Protein AF-A0A3A0FM62-F1 (afdb_monomer)

Foldseek 3Di:
DVVVVVVVVVQLVLLLVLLQVLLVVVCVVVVNPSDPVLSVVSSVQSSVQLVVLVVVVNPDPVSSVNSSVSSNVRSNVVSVVVVVVVVPDDPPDPPDDDDD

Sequence (100 aa):
MLFDAIFLTLFVTGWALCGLAPWLALSVWTRGAAGLHYLPLAVFTGVVGGLAVPILGREDATGIWLSFIVAVAAPTLLLAARRFSLGGLPHAGVRGKPTE

Solvent-accessible surface area (backbone atoms only — not comparable to full-atom values): 5314 Å² total; per-residue (Å²): 109,71,68,57,53,54,54,51,51,52,50,49,48,51,15,29,54,37,4,40,46,47,52,50,54,46,18,63,75,51,74,60,71,59,50,77,80,49,50,65,54,19,24,50,36,0,34,53,34,21,52,46,33,52,75,71,69,35,80,51,79,64,24,56,56,48,15,51,50,33,1,33,47,42,20,39,50,51,54,49,53,48,52,57,61,61,72,66,58,72,83,75,66,89,65,75,85,77,88,131

Radius of gyration: 18.82 Å; Cα contacts (8 Å, |Δi|>4): 92; chains: 1; bounding box: 58×25×55 Å

Mean predicted aligned error: 8.63 Å

Structure (mmCIF, N/CA/C/O backbone):
data_AF-A0A3A0FM62-F1
#
_entry.id   AF-A0A3A0FM62-F1
#
loop_
_atom_site.group_PDB
_atom_site.id
_atom_site.type_symbol
_atom_site.label_atom_id
_atom_site.label_alt_id
_atom_site.label_comp_id
_atom_site.label_asym_id
_atom_site.label_entity_id
_atom_site.label_seq_id
_atom_site.pdbx_PDB_ins_code
_atom_site.Cartn_x
_atom_site.Cartn_y
_atom_site.Cartn_z
_atom_site.occupancy
_atom_site.B_iso_or_equiv
_atom_site.auth_seq_id
_atom_site.auth_comp_id
_atom_site.auth_asym_id
_atom_site.auth_atom_id
_atom_site.pdbx_PDB_model_num
ATOM 1 N N . MET A 1 1 ? 17.657 -8.446 -13.796 1.00 77.62 1 MET A N 1
ATOM 2 C CA . MET A 1 1 ? 17.166 -9.395 -12.772 1.00 77.62 1 MET A CA 1
ATOM 3 C C . MET A 1 1 ? 17.239 -8.816 -11.363 1.00 77.62 1 MET A C 1
ATOM 5 O O . MET A 1 1 ? 16.191 -8.508 -10.818 1.00 77.62 1 MET A O 1
ATOM 9 N N . LEU A 1 2 ? 18.426 -8.621 -10.763 1.00 93.62 2 LEU A N 1
ATOM 10 C CA . LEU A 1 2 ? 18.517 -8.068 -9.395 1.00 93.62 2 LEU A CA 1
ATOM 11 C C . LEU A 1 2 ? 17.991 -6.626 -9.305 1.00 93.62 2 LEU A C 1
ATOM 13 O O . LEU A 1 2 ? 17.238 -6.303 -8.394 1.00 93.62 2 LEU A O 1
ATOM 17 N N . PHE A 1 3 ? 18.359 -5.782 -10.270 1.00 93.75 3 PHE A N 1
ATOM 18 C CA . PHE A 1 3 ? 17.886 -4.399 -10.353 1.00 93.75 3 PHE A CA 1
ATOM 19 C C . PHE A 1 3 ? 16.351 -4.312 -10.400 1.00 93.75 3 PHE A C 1
ATOM 21 O O . PHE A 1 3 ? 15.750 -3.605 -9.595 1.00 93.75 3 PHE A O 1
ATOM 28 N N . ASP A 1 4 ? 15.720 -5.106 -11.267 1.00 92.06 4 ASP A N 1
ATOM 29 C CA . ASP A 1 4 ? 14.260 -5.131 -11.431 1.00 92.06 4 ASP A CA 1
ATOM 30 C C . ASP A 1 4 ? 13.557 -5.578 -10.143 1.00 92.06 4 ASP A C 1
ATOM 32 O O . ASP A 1 4 ? 12.565 -4.985 -9.727 1.00 92.06 4 ASP A O 1
ATOM 36 N N . ALA A 1 5 ? 14.113 -6.587 -9.463 1.00 92.94 5 ALA A N 1
ATOM 37 C CA . ALA A 1 5 ? 13.595 -7.063 -8.186 1.00 92.94 5 ALA A CA 1
ATOM 38 C C . ALA A 1 5 ? 13.684 -5.990 -7.085 1.00 92.94 5 ALA A C 1
ATOM 40 O O . ALA A 1 5 ? 12.747 -5.825 -6.304 1.00 92.94 5 ALA A O 1
ATOM 41 N N . ILE A 1 6 ? 14.776 -5.220 -7.033 1.00 94.94 6 ILE A N 1
ATOM 42 C CA . ILE A 1 6 ? 14.924 -4.109 -6.081 1.00 94.94 6 ILE A CA 1
ATOM 43 C C . ILE A 1 6 ? 13.882 -3.023 -6.369 1.00 94.94 6 ILE A C 1
ATOM 45 O O . ILE A 1 6 ? 13.217 -2.540 -5.456 1.00 94.94 6 ILE A O 1
ATOM 49 N N . PHE A 1 7 ? 13.693 -2.666 -7.637 1.00 90.88 7 PHE A N 1
ATOM 50 C CA . PHE A 1 7 ? 12.732 -1.636 -8.021 1.00 90.88 7 PHE A CA 1
ATOM 51 C C . PHE A 1 7 ? 11.293 -2.049 -7.688 1.00 90.88 7 PHE A C 1
ATOM 53 O O . PHE A 1 7 ? 10.549 -1.296 -7.060 1.00 90.88 7 PHE A O 1
ATOM 60 N N . LEU A 1 8 ? 10.926 -3.287 -8.026 1.00 91.50 8 LEU A N 1
ATOM 61 C CA . LEU A 1 8 ? 9.607 -3.837 -7.734 1.00 91.50 8 LEU A CA 1
ATOM 62 C C . LEU A 1 8 ? 9.346 -3.915 -6.226 1.00 91.50 8 LEU A C 1
ATOM 64 O O . LEU A 1 8 ? 8.273 -3.530 -5.766 1.00 91.50 8 LEU A O 1
ATOM 68 N N . THR A 1 9 ? 10.322 -4.372 -5.438 1.00 95.06 9 THR A N 1
ATOM 69 C CA . THR A 1 9 ? 10.168 -4.451 -3.977 1.00 95.06 9 THR A CA 1
ATOM 70 C C . THR A 1 9 ? 10.047 -3.069 -3.340 1.00 95.06 9 THR A C 1
ATOM 72 O O . THR A 1 9 ? 9.217 -2.903 -2.447 1.00 95.06 9 THR A O 1
ATOM 75 N N . LEU A 1 10 ? 10.780 -2.059 -3.820 1.00 93.94 10 LEU A N 1
ATOM 76 C CA . LEU A 1 10 ? 10.623 -0.667 -3.380 1.00 93.94 10 LEU A CA 1
ATOM 77 C C . LEU A 1 10 ? 9.219 -0.127 -3.676 1.00 93.94 10 LEU A C 1
ATOM 79 O O . LEU A 1 10 ? 8.603 0.464 -2.790 1.00 93.94 10 LEU A O 1
ATOM 83 N N . PHE A 1 11 ? 8.686 -0.370 -4.876 1.00 92.81 11 PHE A N 1
ATOM 84 C CA . PHE A 1 11 ? 7.330 0.048 -5.245 1.00 92.81 11 PHE A CA 1
ATOM 85 C C . PHE A 1 11 ? 6.261 -0.642 -4.405 1.00 92.81 11 PHE A C 1
ATOM 87 O O . PHE A 1 11 ? 5.418 0.027 -3.812 1.00 92.81 11 PHE A O 1
ATOM 94 N N . VAL A 1 12 ? 6.332 -1.968 -4.284 1.00 94.56 12 VAL A N 1
ATOM 95 C CA . VAL A 1 12 ? 5.389 -2.744 -3.471 1.00 94.56 12 VAL A CA 1
ATOM 96 C C . VAL A 1 12 ? 5.443 -2.308 -2.007 1.00 94.56 12 VAL A C 1
ATOM 98 O O . VAL A 1 12 ? 4.398 -2.138 -1.383 1.00 94.56 12 VAL A O 1
ATOM 101 N N . THR A 1 13 ?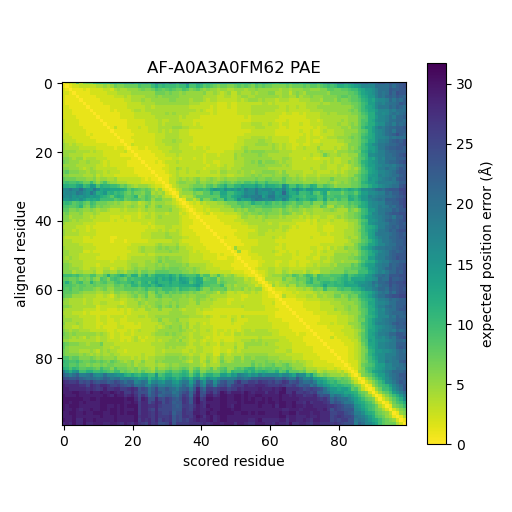 6.640 -2.057 -1.470 1.00 95.44 13 THR A N 1
ATOM 102 C CA . THR A 1 13 ? 6.812 -1.539 -0.105 1.00 95.44 13 THR A CA 1
ATOM 103 C C . THR A 1 13 ? 6.214 -0.141 0.030 1.00 95.44 13 THR A C 1
ATOM 105 O O . THR A 1 13 ? 5.490 0.125 0.986 1.00 95.44 13 THR A O 1
ATOM 108 N N . GLY A 1 14 ? 6.449 0.741 -0.943 1.00 94.06 14 GLY A N 1
ATOM 109 C CA . GLY A 1 14 ? 5.849 2.072 -0.991 1.00 94.06 14 GLY A CA 1
ATOM 110 C C . GLY A 1 14 ? 4.319 2.021 -0.993 1.00 94.06 14 GLY A C 1
ATOM 111 O O . GLY A 1 14 ? 3.682 2.678 -0.172 1.00 94.06 14 GLY A O 1
ATOM 112 N N . TRP A 1 15 ? 3.717 1.187 -1.843 1.00 95.88 15 TRP A N 1
ATOM 113 C CA . TRP A 1 15 ? 2.265 0.997 -1.884 1.00 95.88 15 TRP A CA 1
ATOM 114 C C . TRP A 1 15 ? 1.714 0.391 -0.591 1.00 95.88 15 TRP A C 1
ATOM 116 O O . TRP A 1 15 ? 0.668 0.826 -0.116 1.00 95.88 15 TRP A O 1
ATOM 126 N N . ALA A 1 16 ? 2.422 -0.565 0.016 1.00 92.62 16 ALA A N 1
ATOM 127 C CA . ALA A 1 16 ? 2.039 -1.155 1.295 1.00 92.62 16 ALA A CA 1
ATOM 128 C C . ALA A 1 16 ? 2.037 -0.116 2.431 1.00 92.62 16 ALA A C 1
ATOM 130 O O . ALA A 1 16 ? 1.086 -0.059 3.211 1.00 92.62 16 ALA A O 1
ATOM 131 N N . LEU A 1 17 ? 3.061 0.744 2.496 1.00 93.25 17 LEU A N 1
ATOM 132 C CA . LEU A 1 17 ? 3.138 1.847 3.461 1.00 93.25 17 LEU A CA 1
ATOM 133 C C . LEU A 1 17 ? 2.035 2.886 3.224 1.00 93.25 17 LEU A C 1
ATOM 135 O O . LEU A 1 17 ? 1.398 3.344 4.174 1.00 93.25 17 LEU A O 1
ATOM 139 N N . CYS A 1 18 ? 1.754 3.216 1.963 1.00 92.56 18 CYS A N 1
ATOM 140 C CA . CYS A 1 18 ? 0.632 4.075 1.599 1.00 92.56 18 CYS A CA 1
ATOM 141 C C . CYS A 1 18 ? -0.714 3.472 2.008 1.00 92.56 18 CYS A C 1
ATOM 143 O O . CYS A 1 18 ? -1.551 4.188 2.550 1.00 92.56 18 CYS A O 1
ATOM 145 N N . GLY A 1 19 ? -0.908 2.165 1.823 1.00 90.00 19 GLY A N 1
ATOM 146 C CA . GLY A 1 19 ? -2.123 1.477 2.252 1.00 90.00 19 GLY A CA 1
ATOM 147 C C . GLY A 1 19 ? -2.270 1.370 3.770 1.00 90.00 19 GLY A C 1
ATOM 148 O O . GLY A 1 19 ? -3.386 1.348 4.288 1.00 90.00 19 GLY A O 1
ATOM 149 N N . LEU A 1 20 ? -1.154 1.382 4.504 1.00 91.00 20 LEU A N 1
ATOM 150 C CA . LEU A 1 20 ? -1.144 1.429 5.965 1.00 91.00 20 LEU A CA 1
ATOM 151 C C . LEU A 1 20 ? -1.611 2.792 6.505 1.00 91.00 20 LEU A C 1
ATOM 153 O O . LEU A 1 20 ? -2.273 2.843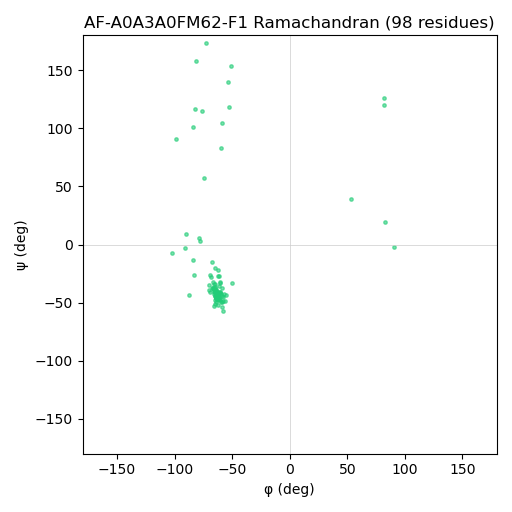 7.543 1.00 91.00 20 LEU A O 1
ATOM 157 N N . ALA A 1 21 ? -1.293 3.892 5.816 1.00 91.00 21 ALA A N 1
ATOM 158 C CA . ALA A 1 21 ? -1.542 5.247 6.311 1.00 91.00 21 ALA A CA 1
ATOM 159 C C . ALA A 1 21 ? -3.027 5.542 6.641 1.00 91.00 21 ALA A C 1
ATOM 161 O O . ALA A 1 21 ? -3.283 6.053 7.735 1.00 91.00 21 ALA A O 1
ATOM 162 N N . PRO A 1 22 ? -4.024 5.175 5.807 1.00 88.12 22 PRO A N 1
ATOM 163 C CA . PRO A 1 22 ? -5.442 5.339 6.139 1.00 88.12 22 PRO A CA 1
ATOM 164 C C . PRO A 1 22 ? -5.874 4.563 7.384 1.00 88.12 22 PRO A C 1
ATOM 166 O O . PRO A 1 22 ? -6.621 5.085 8.214 1.00 88.12 22 PRO A O 1
ATOM 169 N N . TRP A 1 23 ? -5.390 3.326 7.545 1.00 90.25 23 TRP A N 1
ATOM 170 C CA . TRP A 1 23 ? -5.676 2.528 8.738 1.00 90.25 23 TRP A CA 1
ATOM 171 C C . TRP A 1 23 ? -5.049 3.159 9.981 1.00 90.25 23 TRP A C 1
ATOM 173 O O . TRP A 1 23 ? -5.696 3.233 11.025 1.00 90.25 23 TRP A O 1
ATOM 183 N N . LEU A 1 24 ? -3.821 3.667 9.869 1.00 88.69 24 LEU A N 1
ATOM 184 C CA . LEU A 1 24 ? -3.125 4.337 10.962 1.00 88.69 24 LEU A CA 1
ATOM 185 C C . LEU A 1 24 ? -3.853 5.624 11.377 1.00 88.69 24 LEU A C 1
ATOM 187 O O . LEU A 1 24 ? -4.122 5.821 12.560 1.00 88.69 24 LEU A O 1
ATOM 191 N N . ALA A 1 25 ? -4.265 6.451 10.412 1.00 88.38 25 ALA A N 1
ATOM 192 C CA . ALA A 1 25 ? -5.056 7.656 10.656 1.00 88.38 25 ALA A CA 1
ATOM 193 C C . ALA A 1 25 ? -6.387 7.336 11.358 1.00 88.38 25 ALA A C 1
ATOM 195 O O . ALA A 1 25 ? -6.754 7.986 12.340 1.00 88.38 25 ALA A O 1
ATOM 196 N N . LEU A 1 26 ? -7.089 6.290 10.909 1.00 86.25 26 LEU A N 1
ATOM 197 C CA . LEU A 1 26 ? -8.332 5.839 11.536 1.00 86.25 26 LEU A CA 1
ATOM 198 C C . LEU A 1 26 ? -8.083 5.273 12.940 1.00 86.25 26 LEU A C 1
ATOM 200 O O . LEU A 1 26 ? -8.872 5.518 13.851 1.00 86.25 26 LEU A O 1
ATOM 204 N N . SER A 1 27 ? -6.971 4.570 13.147 1.00 86.69 27 SER A N 1
ATOM 205 C CA . SER A 1 27 ? -6.565 4.036 14.450 1.00 86.69 27 SER A CA 1
ATOM 206 C C . SER A 1 27 ? -6.267 5.146 15.449 1.00 86.69 27 SER A C 1
ATOM 208 O O . SER A 1 27 ? -6.757 5.090 16.573 1.00 86.69 27 SER A O 1
ATOM 210 N N . VAL A 1 28 ? -5.550 6.194 15.038 1.00 89.38 28 VAL A N 1
ATOM 211 C CA . VAL A 1 28 ? -5.316 7.384 15.870 1.00 89.38 28 VAL A CA 1
ATOM 212 C C . VAL A 1 28 ? -6.642 8.069 16.203 1.00 89.38 28 VAL A C 1
ATOM 214 O O . VAL A 1 28 ? -6.917 8.348 17.370 1.00 89.38 28 VAL A O 1
ATOM 217 N N . TRP A 1 29 ? -7.509 8.275 15.207 1.00 86.81 29 TRP A N 1
ATOM 218 C CA . TRP A 1 29 ? -8.788 8.958 15.415 1.00 86.81 29 TRP A CA 1
ATOM 219 C C . TRP A 1 29 ? -9.739 8.182 16.339 1.00 86.81 29 TRP A C 1
ATOM 221 O O . TRP A 1 29 ? -10.420 8.767 17.179 1.00 86.81 29 TRP A O 1
ATOM 231 N N . THR A 1 30 ? -9.757 6.855 16.231 1.00 84.00 30 THR A N 1
ATOM 232 C CA . THR A 1 30 ? -10.597 5.968 17.053 1.00 84.00 30 THR A CA 1
ATOM 233 C C . THR A 1 30 ? -9.916 5.509 18.346 1.00 84.00 30 THR A C 1
ATOM 235 O O . THR A 1 30 ? -10.448 4.638 19.032 1.00 84.00 30 THR A O 1
ATOM 238 N N . ARG A 1 31 ? -8.750 6.077 18.695 1.00 8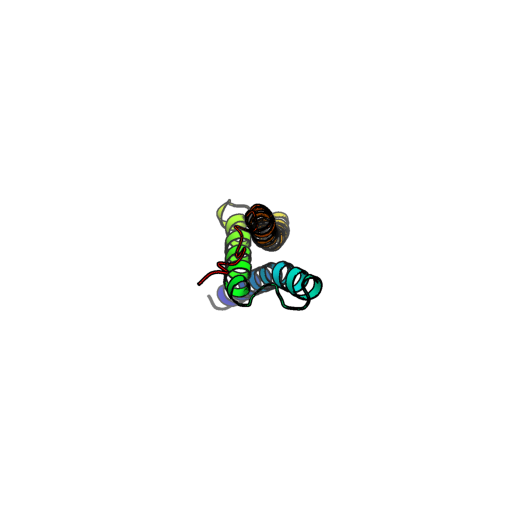3.31 31 ARG A N 1
ATOM 239 C CA . ARG A 1 31 ? -7.954 5.713 19.885 1.00 83.31 31 ARG A CA 1
ATOM 240 C C . ARG A 1 31 ? -7.647 4.208 19.978 1.00 83.31 31 ARG A C 1
ATOM 242 O O . ARG A 1 31 ? -7.698 3.622 21.052 1.00 83.31 31 ARG A O 1
ATOM 249 N N . GLY A 1 32 ? -7.352 3.576 18.842 1.00 75.50 32 GLY A N 1
ATOM 250 C CA . GLY A 1 32 ? -7.003 2.155 18.738 1.00 75.50 32 GLY A CA 1
ATOM 251 C C . GLY A 1 32 ? -8.184 1.208 18.501 1.00 75.50 32 GLY A C 1
ATOM 252 O O . GLY A 1 32 ? -7.968 0.018 18.283 1.00 75.50 32 GLY A O 1
ATOM 253 N N . ALA A 1 33 ? -9.426 1.704 18.456 1.00 74.88 33 ALA A N 1
ATOM 254 C CA . ALA A 1 33 ? -10.610 0.872 18.215 1.00 74.88 33 ALA A CA 1
ATOM 255 C C . ALA A 1 33 ? -10.816 0.470 16.736 1.00 74.88 33 ALA A C 1
ATOM 257 O O . ALA A 1 33 ? -11.798 -0.193 16.402 1.00 74.88 33 ALA A O 1
ATOM 258 N N . ALA A 1 34 ? -9.899 0.844 15.838 1.00 69.81 34 ALA A N 1
ATOM 259 C CA . ALA A 1 34 ? -9.970 0.526 14.412 1.00 69.81 34 ALA A CA 1
ATOM 260 C C . ALA A 1 34 ? -9.929 -0.981 14.109 1.00 69.81 34 ALA A C 1
ATOM 262 O O . ALA A 1 34 ? -10.423 -1.384 13.062 1.00 69.81 34 ALA A O 1
ATOM 263 N N . GLY A 1 35 ? -9.396 -1.807 15.019 1.00 77.62 35 GLY A N 1
ATOM 264 C CA . GLY A 1 35 ? -9.327 -3.264 14.892 1.00 77.62 35 GLY A CA 1
ATOM 265 C C . GLY A 1 35 ? -8.143 -3.744 14.044 1.00 77.62 35 GLY A C 1
ATOM 266 O O . GLY A 1 35 ? -7.988 -3.368 12.880 1.00 77.62 35 GLY A O 1
ATOM 267 N N . LEU A 1 36 ? -7.328 -4.636 14.618 1.00 84.69 36 LEU A N 1
ATOM 268 C CA . LEU A 1 36 ? -6.121 -5.183 13.979 1.00 84.69 36 LEU A CA 1
ATOM 269 C C . LEU A 1 36 ? -6.430 -5.971 12.695 1.00 84.69 36 LEU A C 1
ATOM 271 O O . LEU A 1 36 ? -5.624 -6.005 11.774 1.00 84.69 36 LEU A O 1
ATOM 275 N N . HIS A 1 37 ? -7.629 -6.548 12.596 1.00 82.00 37 HIS A N 1
ATOM 276 C CA . HIS A 1 37 ? -8.061 -7.311 11.425 1.00 82.00 37 HIS A CA 1
ATOM 277 C C . HIS A 1 37 ? -8.186 -6.462 10.144 1.00 82.00 37 HIS A C 1
ATOM 279 O O . HIS A 1 37 ? -8.131 -7.001 9.043 1.00 82.00 37 HIS A O 1
ATOM 285 N N . TYR A 1 38 ? -8.308 -5.134 10.260 1.00 82.31 38 TYR A N 1
ATOM 286 C CA . TYR A 1 38 ? -8.366 -4.241 9.096 1.00 82.31 38 TYR A CA 1
ATOM 287 C C . TYR A 1 38 ? -6.994 -3.864 8.545 1.00 82.31 38 TYR A C 1
ATOM 289 O O . TYR A 1 38 ? -6.921 -3.369 7.423 1.00 82.31 38 TYR A O 1
ATOM 297 N N . LEU A 1 39 ? -5.917 -4.129 9.289 1.00 87.38 39 LEU A N 1
ATOM 298 C CA . LEU A 1 39 ? -4.560 -3.813 8.859 1.00 87.38 39 LEU A CA 1
ATOM 299 C C . LEU A 1 39 ? -4.149 -4.632 7.622 1.00 87.38 39 LEU A C 1
ATOM 301 O O . LEU A 1 39 ? -3.774 -4.009 6.627 1.00 87.38 39 LEU A O 1
ATOM 305 N N . PRO A 1 40 ? -4.282 -5.978 7.594 1.00 89.44 40 PRO A N 1
ATOM 306 C CA . PRO A 1 40 ? -3.948 -6.760 6.401 1.00 89.44 40 PRO A CA 1
ATOM 307 C C . PRO A 1 40 ? -4.768 -6.341 5.179 1.00 89.44 40 PRO A C 1
ATOM 309 O O . PRO A 1 40 ? -4.244 -6.273 4.072 1.00 89.44 40 PRO A O 1
ATOM 312 N N . LEU A 1 41 ? -6.047 -6.013 5.384 1.00 89.50 41 LEU A N 1
ATOM 313 C CA . LEU A 1 41 ? -6.953 -5.611 4.313 1.00 89.50 41 LEU A CA 1
ATOM 314 C C . LEU A 1 41 ? -6.584 -4.232 3.735 1.00 89.50 41 LEU A C 1
ATOM 316 O O . LEU A 1 41 ? -6.598 -4.042 2.519 1.00 89.50 41 LEU A O 1
ATOM 320 N N . ALA A 1 42 ? -6.218 -3.275 4.591 1.00 90.31 42 ALA A N 1
ATOM 321 C CA . ALA A 1 42 ? -5.778 -1.949 4.165 1.00 90.31 42 ALA A CA 1
ATOM 322 C C . ALA A 1 42 ? -4.468 -2.020 3.362 1.00 90.31 42 ALA A C 1
ATOM 324 O O . ALA A 1 42 ? -4.367 -1.440 2.283 1.00 90.31 42 ALA A O 1
ATOM 325 N N . VAL A 1 43 ? -3.502 -2.816 3.829 1.00 91.62 43 VAL A N 1
ATOM 326 C CA . VAL A 1 43 ? -2.247 -3.052 3.101 1.00 91.62 43 VAL A CA 1
ATOM 327 C C . VAL A 1 43 ? -2.510 -3.746 1.763 1.00 91.62 43 VAL A C 1
ATOM 329 O O . VAL A 1 43 ? -2.013 -3.296 0.733 1.00 91.62 43 VAL A O 1
ATOM 332 N N . PHE A 1 44 ? -3.334 -4.798 1.751 1.00 92.94 44 PHE A N 1
ATOM 333 C CA . PHE A 1 44 ? -3.676 -5.532 0.532 1.00 92.94 44 PHE A CA 1
ATOM 334 C C . PHE A 1 44 ? -4.322 -4.625 -0.521 1.00 92.94 44 PHE A C 1
ATOM 336 O O . PHE A 1 44 ? -3.886 -4.598 -1.669 1.00 92.94 44 PHE A O 1
ATOM 343 N N . THR A 1 45 ? -5.325 -3.838 -0.129 1.00 91.38 45 THR A N 1
ATOM 344 C CA . THR A 1 45 ? -5.997 -2.911 -1.053 1.00 91.38 45 THR A CA 1
ATOM 345 C C . THR A 1 45 ? -5.089 -1.783 -1.535 1.00 91.38 45 THR A C 1
ATOM 347 O O . THR A 1 45 ? -5.211 -1.383 -2.690 1.00 91.38 45 THR A O 1
ATOM 350 N N . GLY A 1 46 ? -4.143 -1.319 -0.713 1.00 91.25 46 GLY A N 1
ATOM 351 C CA . GLY A 1 46 ? -3.120 -0.365 -1.142 1.00 91.25 46 GLY A CA 1
ATOM 352 C C . GLY A 1 46 ? -2.184 -0.939 -2.207 1.00 91.25 46 GLY A C 1
ATOM 353 O O . GLY A 1 46 ? -1.977 -0.311 -3.243 1.00 91.25 46 GLY A O 1
ATOM 354 N N . VAL A 1 47 ? -1.685 -2.164 -2.011 1.00 94.44 47 VAL A N 1
ATOM 355 C CA . VAL A 1 47 ? -0.823 -2.846 -2.994 1.00 94.44 47 VAL A CA 1
ATOM 356 C C . VAL A 1 47 ? -1.578 -3.142 -4.289 1.00 94.44 47 VAL A C 1
ATOM 358 O O . VAL A 1 47 ? -1.077 -2.828 -5.363 1.00 94.44 47 VAL A O 1
ATOM 361 N N . VAL A 1 48 ? -2.791 -3.699 -4.210 1.00 93.62 48 VAL A N 1
ATOM 362 C CA . VAL A 1 48 ? -3.613 -3.997 -5.397 1.00 93.62 48 VAL A CA 1
ATOM 363 C C . VAL A 1 48 ? -3.984 -2.716 -6.147 1.00 93.62 48 VAL A C 1
ATOM 365 O O . VAL A 1 48 ? -3.905 -2.680 -7.373 1.00 93.62 48 VAL A O 1
ATOM 368 N N . GLY A 1 49 ? -4.339 -1.649 -5.425 1.00 90.44 49 GLY A N 1
ATOM 369 C CA . GLY A 1 49 ? -4.625 -0.343 -6.012 1.00 90.44 49 GLY A CA 1
ATOM 370 C C . GLY A 1 49 ? -3.410 0.267 -6.716 1.00 90.44 49 GLY A C 1
ATOM 371 O O . GLY A 1 49 ? -3.532 0.740 -7.844 1.00 90.44 49 GLY A O 1
ATOM 372 N N . GLY A 1 50 ? -2.232 0.208 -6.091 1.00 89.00 50 GLY A N 1
ATOM 373 C CA . GLY A 1 50 ? -0.980 0.660 -6.701 1.00 89.00 50 GLY A CA 1
ATOM 374 C C . GLY A 1 50 ? -0.606 -0.142 -7.948 1.00 89.00 50 GLY A C 1
ATOM 375 O O . GLY A 1 50 ? -0.266 0.447 -8.972 1.00 89.00 50 GLY A O 1
ATOM 376 N N . LEU A 1 51 ? -0.762 -1.469 -7.898 1.00 92.44 51 LEU A N 1
ATOM 377 C CA . LEU A 1 51 ? -0.473 -2.380 -9.008 1.00 92.44 51 LEU A CA 1
ATOM 378 C C . LEU A 1 51 ? -1.448 -2.219 -10.187 1.00 92.44 51 LEU A C 1
ATOM 380 O O . LEU A 1 51 ? -1.075 -2.462 -11.332 1.00 92.44 51 LEU A O 1
ATOM 384 N N . ALA A 1 52 ? -2.684 -1.780 -9.941 1.00 91.06 52 ALA A N 1
ATOM 385 C CA . ALA A 1 52 ? -3.666 -1.572 -11.002 1.00 91.06 52 ALA A CA 1
ATOM 386 C C . ALA A 1 52 ? -3.206 -0.529 -12.036 1.00 91.06 52 ALA A C 1
ATOM 388 O O . ALA A 1 52 ? -3.512 -0.662 -13.216 1.00 91.06 52 ALA A O 1
ATOM 389 N N . VAL A 1 53 ? -2.444 0.488 -11.626 1.00 90.31 53 VAL A N 1
ATOM 390 C CA . VAL A 1 53 ? -1.997 1.571 -12.517 1.00 90.31 53 VAL A CA 1
ATOM 391 C C . VAL A 1 53 ? -1.037 1.106 -13.623 1.00 90.31 53 VAL A C 1
ATOM 393 O O . VAL A 1 53 ? -1.339 1.372 -14.789 1.00 90.31 53 VAL A O 1
ATOM 396 N N . PRO A 1 54 ? 0.076 0.403 -13.330 1.00 88.00 54 PRO A N 1
ATOM 397 C CA . PRO A 1 54 ? 0.933 -0.144 -14.380 1.00 88.00 54 PRO A CA 1
ATOM 398 C C . PRO A 1 54 ? 0.224 -1.230 -15.201 1.00 88.00 54 PRO A C 1
ATOM 400 O O . PRO A 1 54 ? 0.412 -1.281 -16.410 1.00 88.00 54 PRO A O 1
ATOM 403 N N . ILE A 1 55 ? -0.661 -2.038 -14.597 1.00 89.38 55 ILE A N 1
ATOM 404 C CA . ILE A 1 55 ? -1.468 -3.028 -15.341 1.00 89.38 55 ILE A CA 1
ATOM 405 C C . ILE A 1 55 ? -2.369 -2.350 -16.388 1.00 89.38 55 ILE A C 1
ATOM 407 O O . ILE A 1 55 ? -2.598 -2.904 -17.461 1.00 89.38 55 ILE A O 1
ATOM 411 N N . LEU 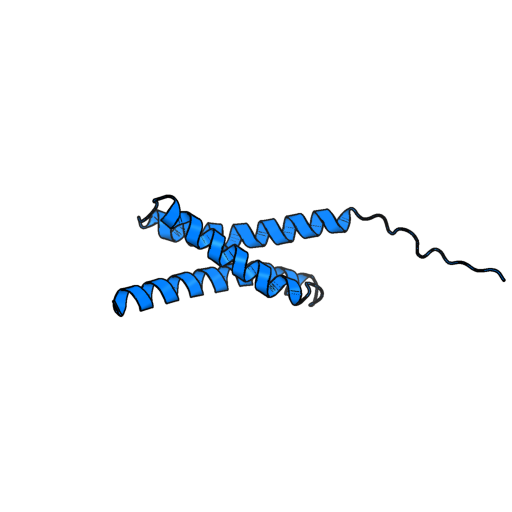A 1 56 ? -2.851 -1.138 -16.107 1.00 90.31 56 LEU A N 1
ATOM 412 C CA . LEU A 1 56 ? -3.640 -0.326 -17.039 1.00 90.31 56 LEU A CA 1
ATOM 413 C C . LEU A 1 56 ? -2.787 0.393 -18.107 1.00 90.31 56 LEU A C 1
ATOM 415 O O . LEU A 1 56 ? -3.327 1.186 -18.877 1.00 90.31 56 LEU A O 1
ATOM 419 N N . GLY A 1 57 ? -1.476 0.131 -18.174 1.00 85.38 57 GLY A N 1
ATOM 420 C CA . GLY A 1 57 ? -0.584 0.634 -19.223 1.00 85.38 57 GLY A CA 1
ATOM 421 C C . GLY A 1 57 ? -0.065 2.057 -19.005 1.00 85.38 57 GLY A C 1
ATOM 422 O O . GLY A 1 57 ? 0.351 2.712 -19.958 1.00 85.38 57 GLY A O 1
ATOM 423 N N . ARG A 1 58 ? -0.105 2.577 -17.769 1.00 85.25 58 ARG A N 1
ATOM 424 C CA . ARG A 1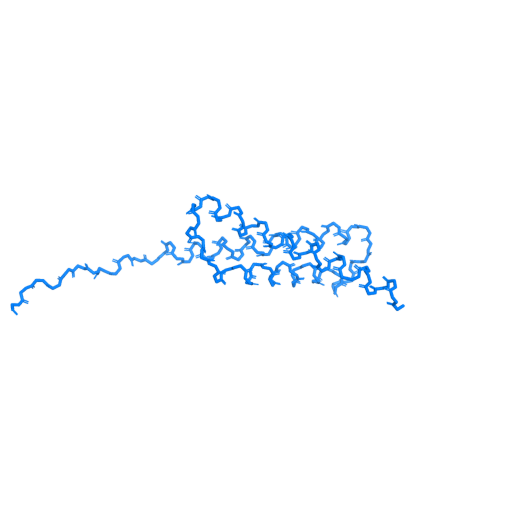 58 ? 0.483 3.882 -17.412 1.00 85.25 58 ARG A CA 1
ATOM 425 C C . ARG A 1 58 ? 1.855 3.686 -16.772 1.00 85.25 58 ARG A C 1
ATOM 427 O O . ARG A 1 58 ? 1.958 3.561 -15.555 1.00 85.25 58 ARG A O 1
ATOM 434 N N . GLU A 1 59 ? 2.892 3.699 -17.602 1.00 83.81 59 GLU A N 1
ATOM 435 C CA . GLU A 1 59 ? 4.286 3.443 -17.195 1.00 83.81 59 GLU A CA 1
ATOM 436 C C . GLU A 1 59 ? 5.136 4.723 -17.077 1.00 83.81 59 GLU A C 1
ATOM 438 O O . GLU A 1 59 ? 6.256 4.694 -16.571 1.00 83.81 59 GLU A O 1
ATOM 443 N N . ASP A 1 60 ? 4.592 5.867 -17.4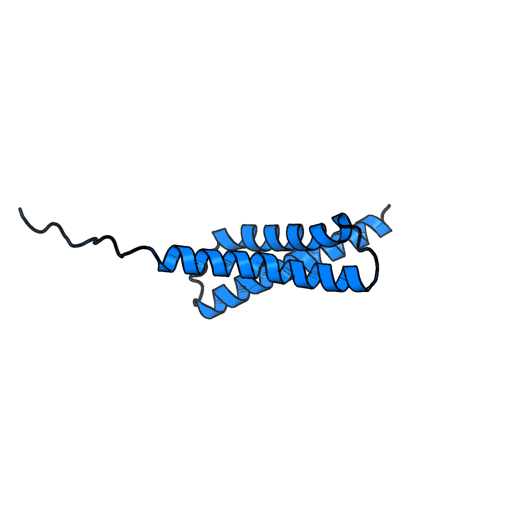95 1.00 86.88 60 ASP A N 1
ATOM 444 C CA . ASP A 1 60 ? 5.284 7.156 -17.449 1.00 86.88 60 ASP A CA 1
ATOM 445 C C . ASP A 1 60 ? 5.416 7.708 -16.019 1.00 86.88 60 ASP A C 1
ATOM 447 O O . ASP A 1 60 ? 4.773 7.244 -15.073 1.00 86.88 60 ASP A O 1
ATOM 451 N N . ALA A 1 61 ? 6.159 8.810 -15.865 1.00 86.94 61 ALA A N 1
ATOM 452 C CA . ALA A 1 61 ? 6.286 9.536 -14.595 1.00 86.94 61 ALA A CA 1
ATOM 453 C C . ALA A 1 61 ? 4.925 9.860 -13.942 1.00 86.94 61 ALA A C 1
ATOM 455 O O . ALA A 1 61 ? 4.790 9.841 -12.719 1.00 86.94 61 ALA A O 1
ATOM 456 N N . THR A 1 62 ? 3.888 10.113 -14.744 1.00 88.69 62 THR A N 1
ATOM 457 C CA . THR A 1 62 ? 2.520 10.312 -14.251 1.00 88.69 62 THR A CA 1
ATOM 458 C C . THR A 1 62 ? 1.922 9.032 -13.664 1.00 88.69 62 THR A C 1
ATOM 460 O O . THR A 1 62 ? 1.231 9.104 -12.652 1.00 88.69 62 THR A O 1
ATOM 463 N N . GLY A 1 63 ? 2.198 7.866 -14.256 1.00 86.62 63 GLY A N 1
ATOM 464 C CA . GLY A 1 63 ? 1.770 6.560 -13.751 1.00 86.62 63 GLY A CA 1
ATOM 465 C C . GLY A 1 63 ? 2.336 6.254 -12.367 1.00 86.62 63 GLY A C 1
ATOM 466 O O . GLY A 1 63 ? 1.616 5.749 -11.507 1.00 86.62 63 GLY A O 1
ATOM 467 N N . ILE A 1 64 ? 3.574 6.681 -12.096 1.00 87.50 64 ILE A N 1
ATOM 468 C CA . ILE A 1 64 ? 4.180 6.581 -10.762 1.00 87.50 64 ILE A CA 1
ATOM 469 C C . ILE A 1 64 ? 3.321 7.326 -9.736 1.00 87.50 64 ILE A C 1
ATOM 471 O O . ILE A 1 64 ? 2.823 6.706 -8.798 1.00 87.50 64 ILE A O 1
ATOM 475 N N . TRP A 1 65 ? 3.073 8.623 -9.935 1.00 92.19 65 TRP A N 1
ATOM 476 C CA . TRP A 1 65 ? 2.244 9.415 -9.018 1.00 92.19 65 TRP A CA 1
ATOM 477 C C . TRP A 1 65 ? 0.839 8.837 -8.848 1.00 92.19 65 TRP A C 1
ATOM 479 O O . TRP A 1 65 ? 0.333 8.736 -7.730 1.00 92.19 65 TRP A O 1
ATOM 489 N N . LEU A 1 66 ? 0.226 8.409 -9.951 1.00 90.69 66 LEU A N 1
ATOM 490 C CA . LEU A 1 66 ? -1.122 7.854 -9.958 1.00 90.69 66 LEU A CA 1
ATOM 491 C C . LEU A 1 66 ? -1.185 6.543 -9.153 1.00 90.69 66 LEU A C 1
ATOM 493 O O . LEU A 1 66 ? -2.121 6.360 -8.380 1.00 90.69 66 LEU A O 1
ATOM 497 N N . SER A 1 67 ? -0.160 5.686 -9.236 1.00 88.81 67 SER A N 1
ATOM 498 C CA . SER A 1 67 ? -0.075 4.444 -8.449 1.00 88.81 67 SER A CA 1
ATOM 499 C C . SER A 1 67 ? -0.085 4.708 -6.941 1.00 88.81 67 SER A C 1
ATOM 501 O O . SER A 1 67 ? -0.829 4.062 -6.206 1.00 88.81 67 SER A O 1
ATOM 503 N N . PHE A 1 68 ? 0.656 5.717 -6.477 1.00 89.69 68 PHE A N 1
ATOM 504 C CA . PHE A 1 68 ? 0.692 6.091 -5.063 1.00 89.69 68 PHE A CA 1
ATOM 505 C C . PHE A 1 68 ? -0.620 6.723 -4.594 1.00 89.69 68 PHE A C 1
ATOM 507 O O . PHE A 1 68 ? -1.093 6.417 -3.500 1.00 89.69 68 PHE A O 1
ATOM 514 N N . ILE A 1 69 ? -1.252 7.554 -5.430 1.00 92.31 69 ILE A N 1
ATOM 515 C CA . ILE A 1 69 ? -2.567 8.134 -5.123 1.00 92.31 69 ILE A CA 1
ATOM 516 C C . ILE A 1 69 ? -3.612 7.025 -4.973 1.00 92.31 69 ILE A C 1
ATOM 518 O O . ILE A 1 69 ? -4.352 7.010 -3.990 1.00 92.31 69 ILE A O 1
ATOM 522 N N . VAL A 1 70 ? -3.653 6.068 -5.904 1.00 91.00 70 VAL A N 1
ATOM 523 C CA . VAL A 1 70 ? -4.608 4.951 -5.852 1.00 91.00 70 VAL A CA 1
ATOM 524 C C . VAL A 1 70 ? -4.313 4.030 -4.665 1.00 91.00 70 VAL A C 1
ATOM 526 O O . VAL A 1 70 ? -5.252 3.600 -3.992 1.00 91.00 70 VAL A O 1
ATOM 529 N N . ALA A 1 71 ? -3.037 3.801 -4.338 1.00 90.38 71 ALA A N 1
ATOM 530 C CA . ALA A 1 71 ? -2.627 3.017 -3.173 1.00 90.38 71 ALA A CA 1
ATOM 531 C C . ALA A 1 71 ? -3.092 3.619 -1.833 1.00 90.38 71 ALA A C 1
ATOM 533 O O . ALA A 1 71 ? -3.306 2.880 -0.877 1.00 90.38 71 ALA A O 1
ATOM 534 N N . VAL A 1 72 ? -3.293 4.939 -1.747 1.00 90.31 72 VAL A N 1
ATOM 535 C CA . VAL A 1 72 ? -3.908 5.591 -0.574 1.00 90.31 72 VAL A CA 1
ATOM 536 C C . VAL A 1 72 ? -5.435 5.620 -0.694 1.00 90.31 72 VAL A C 1
ATOM 538 O O . VAL A 1 72 ? -6.149 5.349 0.277 1.00 90.31 72 VAL A O 1
ATOM 541 N N . ALA A 1 73 ? -5.961 5.941 -1.877 1.00 90.31 73 ALA A N 1
ATOM 542 C CA . ALA A 1 73 ? -7.391 6.135 -2.097 1.00 90.31 73 ALA A CA 1
ATOM 543 C C . ALA A 1 73 ? -8.201 4.843 -1.915 1.00 90.31 73 ALA A C 1
ATOM 545 O O . ALA A 1 73 ? -9.245 4.875 -1.267 1.00 90.31 73 ALA A O 1
ATOM 546 N N . ALA A 1 74 ? -7.718 3.708 -2.428 1.00 90.69 74 ALA A N 1
ATOM 547 C CA . ALA A 1 74 ? -8.407 2.420 -2.332 1.00 90.69 74 ALA A CA 1
ATOM 548 C C . ALA A 1 74 ? -8.662 1.972 -0.872 1.00 90.69 74 ALA A C 1
ATOM 550 O O . ALA A 1 74 ? -9.826 1.758 -0.517 1.00 90.69 74 ALA A O 1
ATOM 551 N N . PRO A 1 75 ? -7.649 1.897 0.016 1.00 86.69 75 PRO A N 1
ATOM 552 C CA . PRO A 1 75 ? -7.870 1.576 1.427 1.00 86.69 75 PRO A CA 1
ATOM 553 C C . PRO A 1 75 ? -8.692 2.639 2.160 1.00 86.69 75 PRO A C 1
ATOM 555 O O . PRO A 1 75 ? -9.499 2.298 3.025 1.00 86.69 75 PRO A O 1
ATOM 558 N N . THR A 1 76 ? -8.547 3.920 1.803 1.00 88.06 76 THR A N 1
ATOM 559 C CA . THR A 1 76 ? -9.365 4.998 2.386 1.00 88.06 76 THR A CA 1
ATOM 560 C C . THR A 1 76 ? -10.846 4.805 2.067 1.00 88.06 76 THR A C 1
ATOM 562 O O . THR A 1 76 ? -11.681 4.847 2.971 1.00 88.06 76 THR A O 1
ATOM 565 N N . LEU A 1 77 ? -11.176 4.539 0.800 1.00 90.06 77 LEU A N 1
ATOM 566 C CA . LEU A 1 77 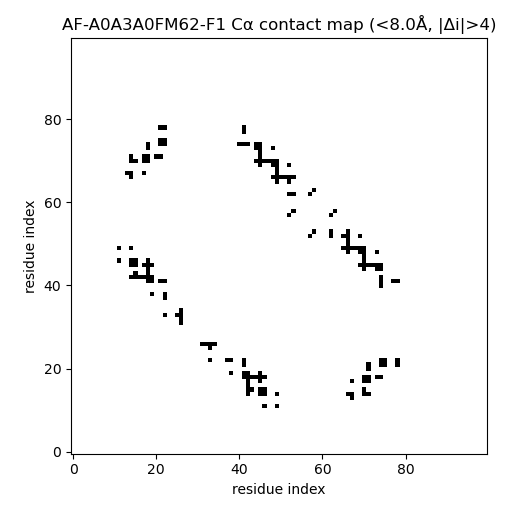? -12.540 4.267 0.344 1.00 90.06 77 LEU A CA 1
ATOM 567 C C . LEU A 1 77 ? -13.110 3.011 0.999 1.00 90.06 77 LEU A C 1
ATOM 569 O O . LEU A 1 77 ? -14.249 3.034 1.455 1.00 90.06 77 LEU A O 1
ATOM 573 N N . LEU A 1 78 ? -12.318 1.943 1.105 1.00 89.31 78 LEU A N 1
ATOM 574 C CA . LEU A 1 78 ? -12.724 0.707 1.771 1.00 89.31 78 LEU A CA 1
ATOM 575 C C . LEU A 1 78 ? -13.094 0.945 3.243 1.00 89.31 78 LEU A C 1
ATOM 577 O O . LEU A 1 78 ? -14.158 0.526 3.704 1.00 89.31 78 LEU A O 1
ATOM 581 N N . LEU A 1 79 ? -12.222 1.632 3.985 1.00 86.69 79 LEU A N 1
ATOM 582 C CA . LEU A 1 79 ? -12.447 1.942 5.397 1.00 86.69 79 LEU A CA 1
ATOM 583 C C . LEU A 1 79 ? -13.632 2.896 5.586 1.00 86.69 79 LEU A C 1
ATOM 585 O O . LEU A 1 79 ? -14.430 2.705 6.508 1.00 86.69 79 LEU A O 1
ATOM 589 N N . ALA A 1 80 ? -13.783 3.886 4.703 1.00 86.19 80 ALA A N 1
ATOM 590 C CA . ALA A 1 80 ? -14.924 4.792 4.697 1.00 86.19 80 ALA A CA 1
ATOM 591 C C . ALA A 1 80 ? -16.235 4.035 4.434 1.00 86.19 80 ALA A C 1
ATOM 593 O O . ALA A 1 80 ? -17.157 4.117 5.246 1.00 86.19 80 ALA A O 1
ATOM 594 N N . ALA A 1 81 ? -16.296 3.233 3.365 1.00 87.19 81 ALA A N 1
ATOM 595 C CA . ALA A 1 81 ? -17.456 2.419 3.005 1.00 87.19 81 ALA A CA 1
ATOM 596 C C . ALA A 1 81 ? -17.874 1.496 4.154 1.00 87.19 81 ALA A C 1
ATOM 598 O O . ALA A 1 81 ? -19.050 1.428 4.513 1.00 87.19 81 ALA A O 1
ATOM 599 N N . ARG A 1 82 ? -16.902 0.853 4.812 1.00 82.75 82 ARG A N 1
ATOM 600 C CA . ARG A 1 82 ? -17.165 0.041 6.001 1.00 82.75 82 ARG A CA 1
ATOM 601 C C . ARG A 1 82 ? -17.778 0.858 7.135 1.00 82.75 82 ARG A C 1
ATOM 603 O O . ARG A 1 82 ? -18.733 0.404 7.764 1.00 82.75 82 ARG A O 1
ATOM 610 N N . ARG A 1 83 ? -17.215 2.026 7.446 1.00 78.50 83 ARG A N 1
ATOM 611 C CA . ARG A 1 83 ? -17.711 2.868 8.542 1.00 78.50 83 ARG A CA 1
ATOM 612 C C . ARG A 1 83 ? -19.160 3.287 8.300 1.00 78.50 83 ARG A C 1
ATOM 614 O O . ARG A 1 83 ? -19.957 3.219 9.231 1.00 78.50 83 ARG A O 1
ATOM 621 N N . PHE A 1 84 ? -19.504 3.648 7.065 1.00 81.62 84 PHE A N 1
ATOM 622 C CA . PHE A 1 84 ? -20.888 3.939 6.689 1.00 81.62 84 PHE A CA 1
ATOM 623 C C . PHE A 1 84 ? -21.786 2.699 6.782 1.00 81.62 84 PHE A C 1
ATOM 625 O O . PHE A 1 84 ? -22.888 2.793 7.314 1.00 81.62 84 PHE A O 1
ATOM 632 N N . SER A 1 85 ? -21.302 1.524 6.367 1.00 81.69 85 SER A N 1
ATOM 633 C CA . SER A 1 85 ? -22.066 0.273 6.459 1.00 81.69 85 SER A CA 1
ATOM 634 C C . SER A 1 85 ? -22.355 -0.159 7.903 1.00 81.69 85 SER A C 1
ATOM 636 O O . SER A 1 85 ? -23.432 -0.682 8.170 1.00 81.69 85 SER A O 1
ATOM 638 N N . LEU A 1 86 ? -21.422 0.051 8.840 1.00 67.88 86 LEU A N 1
ATOM 639 C CA . LEU A 1 86 ? -21.610 -0.299 10.256 1.00 67.88 86 LEU A CA 1
ATOM 640 C C . LEU A 1 86 ? -22.375 0.764 11.049 1.00 67.88 86 LEU A C 1
ATOM 642 O O . LEU A 1 86 ? -23.032 0.424 12.027 1.00 67.88 86 LEU A O 1
ATOM 646 N N . GLY A 1 87 ? -22.329 2.031 10.625 1.00 59.94 87 GLY A N 1
ATOM 647 C CA . GLY A 1 87 ? -23.150 3.099 11.204 1.00 59.94 87 GLY A CA 1
ATOM 648 C C . GLY A 1 87 ? -24.650 2.948 10.922 1.00 59.94 87 GLY A C 1
ATOM 649 O O . GLY A 1 87 ? -25.454 3.599 11.580 1.00 59.94 87 GLY A O 1
ATOM 650 N N . GLY A 1 88 ? -25.024 2.090 9.967 1.00 53.56 88 GLY A N 1
ATOM 651 C CA . GLY A 1 88 ? -26.410 1.815 9.590 1.00 53.56 88 GLY A CA 1
ATOM 652 C C . GLY A 1 88 ? -27.075 0.654 10.332 1.00 53.56 88 GLY A C 1
ATOM 653 O O . GLY A 1 88 ? -28.253 0.412 10.090 1.00 53.56 88 GLY A O 1
ATOM 654 N N . LEU A 1 89 ? -26.373 -0.074 11.210 1.00 52.84 89 LEU A N 1
ATOM 655 C CA . LEU A 1 89 ? -27.011 -1.108 12.027 1.00 52.84 89 LEU A CA 1
ATOM 656 C C . LEU A 1 89 ? -27.798 -0.427 13.156 1.00 52.84 89 LEU A C 1
ATOM 658 O O . LEU A 1 89 ? -27.176 0.185 14.031 1.00 52.84 89 LEU A O 1
ATOM 662 N N . PRO A 1 90 ? -29.143 -0.542 13.194 1.00 48.38 90 PRO A N 1
ATOM 663 C CA . PRO A 1 90 ? -29.886 -0.210 14.396 1.00 48.38 90 PRO A CA 1
ATOM 664 C C . PRO A 1 90 ? -29.271 -1.008 15.541 1.00 48.38 90 PRO A C 1
ATOM 666 O O . PRO A 1 90 ? -28.928 -2.180 15.360 1.00 48.38 90 PRO A O 1
ATOM 669 N N . HIS A 1 91 ? -29.138 -0.401 16.719 1.00 56.16 91 HIS A N 1
ATOM 670 C CA . HIS A 1 91 ? -28.952 -1.152 17.953 1.00 56.16 91 HIS A CA 1
ATOM 671 C C . HIS A 1 91 ? -30.171 -2.068 18.119 1.00 56.16 91 HIS A C 1
ATOM 673 O O . HIS A 1 91 ? -31.148 -1.703 18.770 1.00 56.16 91 HIS A O 1
ATOM 679 N N . ALA A 1 92 ? -30.150 -3.229 17.459 1.00 54.78 92 ALA A N 1
ATOM 680 C CA . ALA A 1 92 ? -31.100 -4.300 17.656 1.00 54.78 92 ALA A CA 1
ATOM 681 C C . ALA A 1 92 ? -30.970 -4.653 19.129 1.00 54.78 92 ALA A C 1
ATOM 683 O O . ALA A 1 92 ? -29.937 -5.148 19.583 1.00 54.78 92 ALA A O 1
ATOM 684 N N . GLY A 1 93 ? -31.971 -4.198 19.877 1.00 54.09 93 GLY A N 1
ATOM 685 C CA . GLY A 1 93 ? -31.908 -4.077 21.310 1.00 54.09 93 GLY A CA 1
ATOM 686 C C . GLY A 1 93 ? -31.484 -5.385 21.944 1.00 54.09 93 GLY A C 1
ATOM 687 O O . GLY A 1 93 ? -32.247 -6.344 21.973 1.00 54.09 93 GLY A O 1
ATOM 688 N N . VAL A 1 94 ? -30.347 -5.344 22.629 1.00 55.88 94 VAL A N 1
ATOM 689 C CA . VAL A 1 94 ? -30.214 -6.065 23.895 1.00 55.88 94 VAL A CA 1
ATOM 690 C C . VAL A 1 94 ? -31.009 -5.261 24.937 1.00 55.88 94 VAL A C 1
ATOM 692 O O . VAL A 1 94 ? -30.482 -4.738 25.912 1.0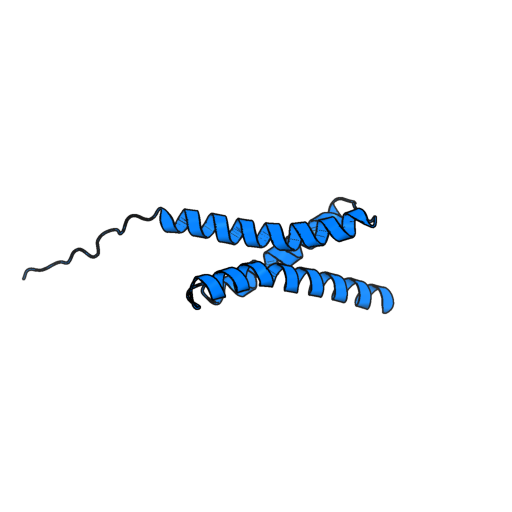0 55.88 94 VAL A O 1
ATOM 695 N N . ARG A 1 95 ? -32.305 -5.062 24.661 1.00 55.00 95 ARG A N 1
ATOM 696 C CA . ARG A 1 95 ? -33.293 -4.621 25.639 1.00 55.00 95 ARG A CA 1
ATOM 697 C C . ARG A 1 95 ? -33.672 -5.900 26.362 1.00 55.00 95 ARG A C 1
ATOM 699 O O . ARG A 1 95 ? -34.094 -6.860 25.724 1.00 55.00 95 ARG A O 1
ATOM 706 N N . GLY A 1 96 ? -33.369 -5.927 27.654 1.00 56.03 96 GLY A N 1
ATOM 707 C CA . GLY A 1 96 ? -33.351 -7.135 28.458 1.00 56.03 96 GLY A CA 1
ATOM 708 C C . GLY A 1 96 ? -34.616 -7.978 28.352 1.00 56.03 96 GLY A C 1
ATOM 709 O O . GLY A 1 96 ? -35.717 -7.472 28.143 1.00 56.03 96 GLY A O 1
ATOM 710 N N . LYS A 1 97 ? -34.444 -9.272 28.594 1.00 54.72 97 LYS A N 1
ATOM 711 C CA . LYS A 1 97 ? -35.478 -10.024 29.291 1.00 54.72 97 LYS A CA 1
ATOM 712 C C . LYS A 1 97 ? -35.254 -9.819 30.793 1.00 54.72 97 LYS A C 1
ATOM 714 O O . LYS A 1 97 ? -34.332 -10.429 31.328 1.00 54.72 97 LYS A O 1
ATOM 719 N N . PRO A 1 98 ? -36.009 -8.954 31.486 1.00 65.12 98 PRO A N 1
ATOM 720 C CA . PRO A 1 98 ? -36.402 -9.255 32.849 1.00 65.12 98 PRO A CA 1
ATOM 721 C C . PRO A 1 98 ? -37.614 -10.202 32.812 1.00 65.12 98 PRO A C 1
ATOM 723 O O . PRO A 1 98 ? -38.356 -10.186 31.830 1.00 65.12 98 PRO A O 1
ATOM 726 N N . THR A 1 99 ? -37.832 -10.934 33.910 1.00 62.81 99 THR A N 1
ATOM 727 C CA . THR A 1 99 ? -38.974 -11.832 34.218 1.00 62.81 99 THR A CA 1
ATOM 728 C C . THR A 1 99 ? -38.856 -13.233 33.589 1.00 62.81 99 THR A C 1
ATOM 730 O O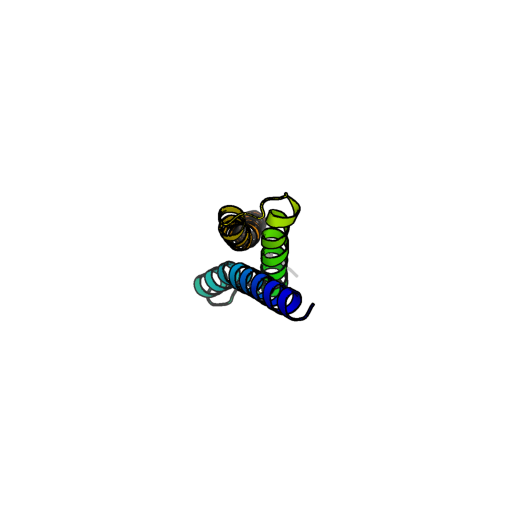 . THR A 1 99 ? -38.714 -13.346 32.375 1.00 62.81 99 THR A O 1
ATOM 733 N N . GLU A 1 100 ? -38.824 -14.349 34.323 1.00 54.62 100 GLU A N 1
ATOM 734 C CA . GLU A 1 100 ? -38.981 -14.676 35.757 1.00 54.62 100 GLU A CA 1
ATOM 735 C C . GLU A 1 100 ? -38.077 -15.871 36.110 1.00 54.62 100 GLU A C 1
ATOM 737 O O . GLU A 1 100 ? -37.738 -16.641 35.178 1.00 54.62 100 GLU A O 1
#

Secondary structure (DSSP, 8-state):
-HHHHHHHHHHHHHHHHHHHHHHHHHHHHTTTTT-TTHHHHHHHHHHHHHHHHHHTT--SHHHHHHHHHHHHHHHHHHHHHHHHHHHT------------

Nearest PDB structures (foldseek):
  5eik-assembly1_A  TM=3.692E-01  e=9.816E+00  Caenorhabditis elegans

pLDDT: mean 83.79, std 12.37, range [48.38, 95.88]